Protein AF-A0A8T4HU37-F1 (afdb_monomer_lite)

Secondary structure (DSSP, 8-state):
-------------PPP-----------------------------------------HHHHHHHHHHHHHHHHHHHHSHHHHHHHHHHHHHHT--HHHHHHHHHHHHHHHT--HHHHHHHHHHTTTTSPPPHHHHHHHHHHHHHHHHHHHHTT----

Radius of gyration: 34.89 Å; chains: 1; bounding box: 52×56×117 Å

Sequence (157 aa):
MGARVSSVGAVHTTHSGAGADGRDAAPNSGAQAGSAGHDQGSEDHDQGAGDVDESLPAAEARRLREEVAQLRKAVESRPVIDQARGVLMASWHCGPETAWRILVDTSQHTNTKVREIAALLTRATHDRPLPDWLRRAVSAAYVRVTRAARENGLSAR

pLDDT: mean 73.12, std 23.86, range [33.16, 98.44]

Structure (mmCIF, N/CA/C/O backbone):
data_AF-A0A8T4HU37-F1
#
_entry.id   AF-A0A8T4HU37-F1
#
loop_
_atom_site.group_PDB
_atom_site.id
_atom_site.type_symbol
_atom_site.label_atom_id
_atom_site.label_alt_id
_atom_site.label_comp_id
_atom_site.label_asym_id
_atom_site.label_entity_id
_atom_site.label_seq_id
_atom_site.pdbx_PDB_ins_code
_atom_site.Cartn_x
_atom_site.Cartn_y
_atom_site.Cartn_z
_atom_site.occupancy
_atom_site.B_iso_or_equiv
_atom_site.auth_seq_id
_atom_site.auth_comp_id
_atom_site.auth_asym_id
_atom_site.auth_atom_id
_atom_site.pdbx_PDB_model_num
ATOM 1 N N . MET A 1 1 ? -28.195 -23.903 -43.107 1.00 41.09 1 MET A N 1
ATOM 2 C CA . MET A 1 1 ? -27.875 -25.040 -42.215 1.00 41.09 1 MET A CA 1
ATOM 3 C C . MET A 1 1 ? -27.701 -24.461 -40.812 1.00 41.09 1 MET A C 1
ATOM 5 O O . MET A 1 1 ? -26.770 -23.698 -40.635 1.00 41.09 1 MET A O 1
ATOM 9 N N . GLY A 1 2 ? -28.712 -24.449 -39.933 1.00 39.41 2 GLY A N 1
ATOM 10 C CA . GLY A 1 2 ? -29.090 -25.549 -39.020 1.00 39.41 2 GLY A CA 1
ATOM 11 C C . GLY A 1 2 ? -28.106 -25.607 -37.834 1.00 39.41 2 GLY A C 1
ATOM 12 O O . GLY A 1 2 ? -26.916 -25.601 -38.081 1.00 39.41 2 GLY A O 1
ATOM 13 N N . ALA A 1 3 ? -28.450 -25.668 -36.549 1.00 41.53 3 ALA A N 1
ATOM 14 C CA . ALA A 1 3 ? -29.704 -25.669 -35.813 1.00 41.53 3 ALA A CA 1
ATOM 15 C C . ALA A 1 3 ? -29.360 -25.471 -34.303 1.00 41.53 3 ALA A C 1
ATOM 17 O O . ALA A 1 3 ? -28.336 -25.963 -33.854 1.00 41.53 3 ALA A O 1
ATOM 18 N N . ARG A 1 4 ? -30.254 -24.799 -33.558 1.00 44.25 4 ARG A N 1
ATOM 19 C CA . ARG A 1 4 ? -30.786 -25.138 -32.210 1.00 44.25 4 ARG A CA 1
ATOM 20 C C . ARG A 1 4 ? -29.885 -25.211 -30.945 1.00 44.25 4 ARG A C 1
ATOM 22 O O . ARG A 1 4 ? -29.038 -26.074 -30.789 1.00 44.25 4 ARG A O 1
ATOM 29 N N . VAL A 1 5 ? -30.264 -24.336 -30.000 1.00 47.72 5 VAL A N 1
ATOM 30 C CA . VAL A 1 5 ? -30.487 -24.471 -28.534 1.00 47.72 5 VAL A CA 1
ATOM 31 C C . VAL A 1 5 ? -30.357 -25.850 -27.850 1.00 47.72 5 VAL A C 1
ATOM 33 O O . VAL A 1 5 ? -30.899 -26.830 -28.354 1.00 47.72 5 VAL A O 1
ATOM 36 N N . SER A 1 6 ? -29.793 -25.869 -26.624 1.00 41.31 6 SER A N 1
ATOM 37 C CA . SER A 1 6 ? -30.346 -26.427 -25.346 1.00 41.31 6 SER A CA 1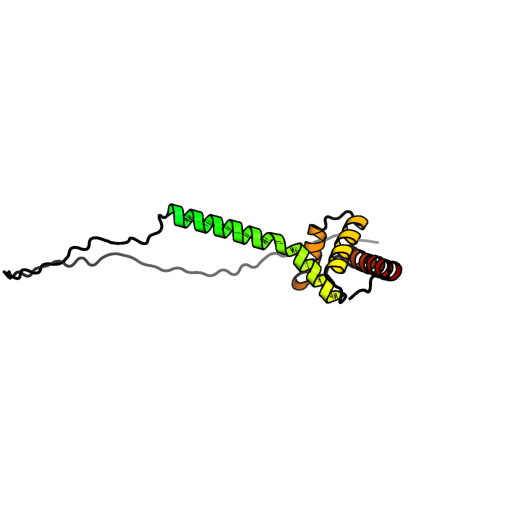
ATOM 38 C C . SER A 1 6 ? -29.213 -26.644 -24.320 1.00 41.31 6 SER A C 1
ATOM 40 O O . SER A 1 6 ? -28.179 -27.190 -24.673 1.00 41.31 6 SER A O 1
ATOM 42 N N . SER A 1 7 ? -29.252 -26.010 -23.137 1.00 41.34 7 SER A N 1
ATOM 43 C CA . SER A 1 7 ? -29.790 -26.522 -21.853 1.00 41.34 7 SER A CA 1
ATOM 44 C C . SER A 1 7 ? -29.099 -27.792 -21.345 1.00 41.34 7 SER A C 1
ATOM 46 O O . SER A 1 7 ? -29.060 -28.766 -22.079 1.00 41.34 7 SER A O 1
ATOM 48 N N . VAL A 1 8 ? -28.613 -27.775 -20.095 1.00 54.44 8 VAL A N 1
ATOM 49 C CA . VAL A 1 8 ? -28.852 -28.787 -19.040 1.00 54.44 8 VAL A CA 1
ATOM 50 C C . VAL A 1 8 ? -28.236 -28.250 -17.736 1.00 54.44 8 VAL A C 1
ATOM 52 O O . VAL A 1 8 ? -27.059 -27.899 -17.685 1.00 54.44 8 VAL A O 1
ATOM 55 N N . GLY A 1 9 ? -29.055 -28.164 -16.686 1.00 41.44 9 GLY A N 1
ATOM 56 C CA . GLY A 1 9 ? -28.608 -27.992 -15.306 1.00 41.44 9 GLY A CA 1
ATOM 57 C C . GLY A 1 9 ? -28.389 -29.338 -14.614 1.00 41.44 9 GLY A C 1
ATOM 58 O O . GLY A 1 9 ? -28.939 -30.350 -15.038 1.00 41.44 9 GLY A O 1
ATOM 59 N N . ALA A 1 10 ? -27.637 -29.336 -13.516 1.00 44.81 10 ALA A N 1
ATOM 60 C CA . ALA A 1 10 ? -27.702 -30.385 -12.504 1.00 44.81 10 ALA A CA 1
ATOM 61 C C . ALA A 1 10 ? -27.317 -29.804 -11.137 1.00 44.81 10 ALA A C 1
ATOM 63 O O . ALA A 1 10 ? -26.211 -29.312 -10.925 1.00 44.81 10 ALA A O 1
ATOM 64 N N . VAL A 1 11 ? -28.299 -29.835 -10.244 1.00 49.88 11 VAL A N 1
ATOM 65 C CA . VAL A 1 11 ? -28.230 -29.631 -8.795 1.00 49.88 11 VAL A CA 1
ATOM 66 C C . VAL A 1 11 ? -28.042 -30.988 -8.091 1.00 49.88 11 VAL A C 1
ATOM 68 O O . VAL A 1 11 ? -28.226 -32.028 -8.719 1.00 49.88 11 VAL A O 1
ATOM 71 N N . HIS A 1 12 ? -27.779 -30.931 -6.774 1.00 40.69 12 HIS A N 1
ATOM 72 C CA . HIS A 1 12 ? -27.692 -32.010 -5.761 1.00 40.69 12 HIS A CA 1
ATOM 73 C C . HIS A 1 12 ? -26.274 -32.596 -5.570 1.00 40.69 12 HIS A C 1
ATOM 75 O O . HIS A 1 12 ? -25.615 -33.007 -6.512 1.00 40.69 12 HIS A O 1
ATOM 81 N N . THR A 1 13 ? -25.715 -32.641 -4.355 1.00 52.03 13 THR A N 1
ATOM 82 C CA . THR A 1 13 ? -26.216 -33.476 -3.250 1.00 52.03 13 THR A CA 1
ATOM 83 C C . THR A 1 13 ? -25.784 -32.949 -1.875 1.00 52.03 13 THR A C 1
ATOM 85 O O . THR A 1 13 ? -24.632 -32.590 -1.652 1.00 52.03 13 THR A O 1
ATOM 88 N N . THR A 1 14 ? -26.740 -32.943 -0.950 1.00 51.16 14 THR A N 1
ATOM 89 C CA . THR A 1 14 ? -26.600 -32.741 0.497 1.00 51.16 14 THR A CA 1
ATOM 90 C C . THR A 1 14 ? -26.142 -34.030 1.184 1.00 51.16 14 THR A C 1
ATOM 92 O O . THR A 1 14 ? -26.734 -35.080 0.937 1.00 51.16 14 THR A O 1
ATOM 95 N N . HIS A 1 15 ? -25.176 -33.959 2.105 1.00 54.12 15 HIS A N 1
ATOM 96 C CA . HIS A 1 15 ? -24.934 -35.042 3.063 1.00 54.12 15 HIS A CA 1
ATOM 97 C C . HIS A 1 15 ? -25.844 -34.856 4.285 1.00 54.12 15 HIS A C 1
ATOM 99 O O . HIS A 1 15 ? -25.788 -33.844 4.978 1.00 54.12 15 HIS A O 1
ATOM 105 N N . SER A 1 16 ? -26.694 -35.862 4.491 1.00 41.91 16 SER A N 1
ATOM 106 C CA . SER A 1 16 ? -27.607 -36.091 5.614 1.00 41.91 16 SER A CA 1
ATOM 107 C C . SER A 1 16 ? -27.049 -37.173 6.554 1.00 41.91 16 SER A C 1
ATOM 109 O O . SER A 1 16 ? -26.383 -38.087 6.068 1.00 41.91 16 SER A O 1
ATOM 111 N N . GLY A 1 17 ? -27.360 -37.091 7.854 1.00 36.84 17 GLY A N 1
ATOM 112 C CA . GLY A 1 17 ? -27.188 -38.148 8.870 1.00 36.84 17 GLY A CA 1
ATOM 113 C C . GLY A 1 17 ? -26.810 -37.557 10.241 1.00 36.84 17 GLY A C 1
ATOM 114 O O . GLY A 1 17 ? -25.684 -37.100 10.382 1.00 36.84 17 GLY A O 1
ATOM 115 N N . ALA A 1 18 ? -27.733 -37.312 11.189 1.00 41.81 18 ALA A N 1
ATOM 116 C CA . ALA A 1 18 ? -28.480 -38.260 12.056 1.00 41.81 18 ALA A CA 1
ATOM 117 C C . ALA A 1 18 ? -27.574 -38.898 13.135 1.00 41.81 18 ALA A C 1
ATOM 119 O O . ALA A 1 18 ? -26.487 -39.339 12.794 1.00 41.81 18 ALA A O 1
ATOM 120 N N . GLY A 1 19 ? -27.895 -39.015 14.430 1.00 33.16 19 GLY A N 1
ATOM 121 C CA . GLY A 1 19 ? -29.036 -38.691 15.308 1.00 33.16 19 GLY A CA 1
ATOM 122 C C . GLY A 1 19 ? -28.477 -38.529 16.749 1.00 33.16 19 GLY A C 1
ATOM 123 O O . GLY A 1 19 ? -27.314 -38.848 16.977 1.00 33.16 19 GLY A O 1
ATOM 124 N N . ALA A 1 20 ? -29.101 -37.788 17.667 1.00 40.16 20 ALA A N 1
ATOM 125 C CA . ALA A 1 20 ? -30.261 -38.136 18.505 1.00 40.16 20 ALA A CA 1
ATOM 126 C C . ALA A 1 20 ? -30.000 -39.237 19.562 1.00 40.16 20 ALA A C 1
ATOM 128 O O . ALA A 1 20 ? -29.386 -40.248 19.248 1.00 40.16 20 ALA A O 1
ATOM 129 N N . ASP A 1 21 ? -30.551 -38.986 20.762 1.00 39.91 21 ASP A N 1
ATOM 130 C CA . ASP A 1 21 ? -30.697 -39.816 21.982 1.00 39.91 21 ASP A CA 1
ATOM 131 C C . ASP A 1 21 ? -29.773 -39.391 23.140 1.00 39.91 21 ASP A C 1
ATOM 133 O O . ASP A 1 21 ? -28.559 -39.399 23.011 1.00 39.91 21 ASP A O 1
ATOM 137 N N . GLY A 1 22 ? -30.231 -39.009 24.335 1.00 35.34 22 GLY A N 1
ATOM 138 C CA . GLY A 1 22 ? -31.559 -38.979 24.945 1.00 35.34 22 GLY A CA 1
ATOM 139 C C . GLY A 1 22 ? -31.420 -39.131 26.475 1.00 35.34 22 GLY A C 1
ATOM 140 O O . GLY A 1 22 ? -30.459 -39.747 26.929 1.00 35.34 22 GLY A O 1
ATOM 141 N N . ARG A 1 23 ? -32.448 -38.668 27.211 1.00 42.25 23 ARG A N 1
ATOM 142 C CA . ARG A 1 23 ? -32.847 -39.028 28.600 1.00 42.25 23 ARG A CA 1
ATOM 143 C C . ARG A 1 23 ? -32.216 -38.201 29.740 1.00 42.25 23 ARG A C 1
ATOM 145 O O . ARG A 1 23 ? -31.001 -38.101 29.841 1.00 42.25 23 ARG A O 1
ATOM 152 N N . ASP A 1 24 ? -33.010 -37.381 30.444 1.00 36.38 24 ASP A N 1
ATOM 153 C CA . ASP A 1 24 ? -33.851 -37.687 31.638 1.00 36.38 24 ASP A CA 1
ATOM 154 C C . ASP A 1 24 ? -33.001 -37.978 32.892 1.00 36.38 24 ASP A C 1
ATOM 156 O O . ASP A 1 24 ? -31.990 -38.653 32.797 1.00 36.38 24 ASP A O 1
ATOM 160 N N . ALA A 1 25 ? -33.335 -37.652 34.138 1.00 37.22 25 ALA A N 1
ATOM 161 C CA . ALA A 1 25 ? -34.217 -36.706 34.806 1.00 37.22 25 ALA A CA 1
ATOM 162 C C . ALA A 1 25 ? -33.923 -36.905 36.313 1.00 37.22 25 ALA A C 1
ATOM 164 O O . ALA A 1 25 ? -34.046 -38.021 36.805 1.00 37.22 25 ALA A O 1
ATOM 165 N N . ALA A 1 26 ? -33.590 -35.820 37.019 1.00 43.53 26 ALA A N 1
ATOM 166 C CA . ALA A 1 26 ? -33.846 -35.573 38.450 1.00 43.53 26 ALA A CA 1
ATOM 167 C C . ALA A 1 26 ? -33.334 -36.613 39.507 1.00 43.53 26 ALA A C 1
ATOM 169 O O . ALA A 1 26 ? -32.464 -37.423 39.209 1.00 43.53 26 ALA A O 1
ATOM 170 N N . PRO A 1 27 ? -33.671 -36.469 40.808 1.00 52.66 27 PRO A N 1
ATOM 171 C CA . PRO A 1 27 ? -32.794 -35.835 41.798 1.00 52.66 27 PRO A CA 1
ATOM 172 C C . PRO A 1 27 ? -32.453 -36.771 42.976 1.00 52.66 27 PRO A C 1
ATOM 174 O O . PRO A 1 27 ? -33.187 -37.713 43.259 1.00 52.66 27 PRO A O 1
ATOM 177 N N . ASN A 1 28 ? -31.391 -36.484 43.737 1.00 48.09 28 ASN A N 1
ATOM 178 C CA . ASN A 1 28 ? -31.182 -37.152 45.026 1.00 48.09 28 ASN A CA 1
ATOM 179 C C . ASN A 1 28 ? -31.416 -36.181 46.190 1.00 48.09 28 ASN A C 1
ATOM 181 O O . ASN A 1 28 ? -30.583 -35.327 46.487 1.00 48.09 28 ASN A O 1
ATOM 185 N N . SER A 1 29 ? -32.574 -36.343 46.828 1.00 46.09 29 SER A N 1
ATOM 186 C CA . SER A 1 29 ? -32.877 -35.883 48.178 1.00 46.09 29 SER A CA 1
ATOM 187 C C . SER A 1 29 ? -32.818 -37.107 49.090 1.00 46.09 29 SER A C 1
ATOM 189 O O . SER A 1 29 ? -33.630 -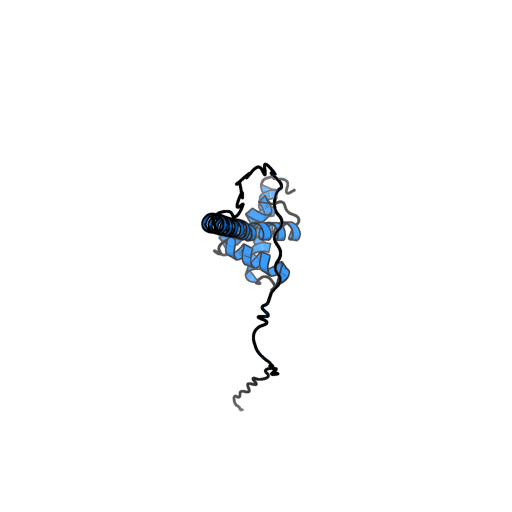38.020 48.961 1.00 46.09 29 SER A O 1
ATOM 191 N N . GLY A 1 30 ? -31.852 -37.112 50.005 1.00 38.91 30 GLY A N 1
ATOM 192 C CA . GLY A 1 30 ? -31.734 -38.088 51.080 1.00 38.91 30 GLY A CA 1
ATOM 193 C C . GLY A 1 30 ? -31.531 -37.351 52.394 1.00 38.91 30 GLY A C 1
ATOM 194 O O . GLY A 1 30 ? -30.437 -36.884 52.693 1.00 38.91 30 GLY A O 1
ATOM 195 N N . ALA A 1 31 ? -32.612 -37.216 53.154 1.00 37.09 31 ALA A N 1
ATOM 196 C CA . ALA A 1 31 ? -32.595 -36.801 54.547 1.00 37.09 31 ALA A CA 1
ATOM 197 C C . ALA A 1 31 ? -32.245 -38.001 55.447 1.00 37.09 31 ALA A C 1
ATOM 199 O O . ALA A 1 31 ? -32.767 -39.085 55.208 1.00 37.09 31 ALA A O 1
ATOM 200 N N . GLN A 1 32 ? -31.454 -37.799 56.511 1.00 41.47 32 GLN A N 1
ATOM 201 C CA . GLN A 1 32 ? -31.910 -37.893 57.915 1.00 41.47 32 GLN A CA 1
ATOM 202 C C . GLN A 1 32 ? -30.772 -38.066 58.944 1.00 41.47 32 GLN A C 1
ATOM 204 O O . GLN A 1 32 ? -29.905 -38.918 58.802 1.00 41.47 32 GLN A O 1
ATOM 209 N N . ALA A 1 33 ? -30.950 -37.307 60.035 1.00 34.94 33 ALA A N 1
ATOM 210 C CA . ALA A 1 33 ? -30.775 -37.648 61.454 1.00 34.94 33 ALA A CA 1
ATOM 211 C C . ALA A 1 33 ? -29.372 -37.855 62.063 1.00 34.94 33 ALA A C 1
ATOM 213 O O . ALA A 1 33 ? -28.606 -38.722 61.665 1.00 34.94 33 ALA A O 1
ATOM 214 N N . GLY A 1 34 ? -29.130 -37.142 63.173 1.00 36.25 34 GLY A N 1
ATOM 215 C CA . GLY A 1 34 ? -28.099 -37.490 64.154 1.00 36.25 34 GLY A CA 1
ATOM 216 C C . GLY A 1 34 ? -27.740 -36.355 65.116 1.00 36.25 34 GLY A C 1
ATOM 217 O O . GLY A 1 34 ? -26.988 -35.460 64.767 1.00 36.25 34 GLY A O 1
ATOM 218 N N . SER A 1 35 ? -28.290 -36.411 66.325 1.00 44.06 35 SER A N 1
ATOM 219 C CA . SER A 1 35 ? -28.061 -35.552 67.498 1.00 44.06 35 SER A CA 1
ATOM 220 C C . SER A 1 35 ? -26.630 -35.568 68.058 1.00 44.06 35 SER A C 1
ATOM 222 O O . SER A 1 35 ? -26.040 -36.643 68.103 1.00 44.06 35 SER A O 1
ATOM 224 N N . ALA A 1 36 ? -26.174 -34.460 68.657 1.00 42.09 36 ALA A N 1
ATOM 225 C CA . ALA A 1 36 ? -25.620 -34.389 70.027 1.00 42.09 36 ALA A CA 1
ATOM 226 C C . ALA A 1 36 ? -25.017 -32.997 70.290 1.00 42.09 36 ALA A C 1
ATOM 228 O O . ALA A 1 36 ? -24.326 -32.443 69.441 1.00 42.09 36 ALA A O 1
ATOM 229 N N . GLY A 1 37 ? -25.297 -32.433 71.466 1.00 43.12 37 GLY A N 1
ATOM 230 C CA . GLY A 1 37 ? -24.757 -31.144 71.889 1.00 43.12 37 GLY A CA 1
ATOM 231 C C . GLY A 1 37 ? -23.250 -31.175 72.143 1.00 43.12 37 GLY A C 1
ATOM 232 O O . GLY A 1 37 ? -22.699 -32.180 72.599 1.00 43.12 37 GLY A O 1
ATOM 233 N N . HIS A 1 38 ? -22.609 -30.034 71.907 1.00 45.88 38 HIS A N 1
ATOM 234 C CA . HIS A 1 38 ? -21.354 -29.685 72.552 1.00 45.88 38 HIS A CA 1
ATOM 235 C C . HIS A 1 38 ? -21.394 -28.210 72.944 1.00 45.88 38 HIS A C 1
ATOM 237 O O . HIS A 1 38 ? -21.716 -27.342 72.134 1.00 45.88 38 HIS A O 1
ATOM 243 N N . ASP A 1 39 ? -21.147 -27.989 74.225 1.00 42.31 39 ASP A N 1
ATOM 244 C CA . ASP A 1 39 ? -21.136 -26.722 74.930 1.00 42.31 39 ASP A CA 1
ATOM 245 C C . ASP A 1 39 ? -19.685 -26.223 75.038 1.00 42.31 39 ASP A C 1
ATOM 247 O O . ASP A 1 39 ? -18.783 -27.016 75.300 1.00 42.31 39 ASP A O 1
ATOM 251 N N . GLN A 1 40 ? -19.528 -24.906 74.883 1.00 44.66 40 GLN A N 1
ATOM 252 C CA . GLN A 1 40 ? -18.384 -24.044 75.222 1.00 44.66 40 GLN A CA 1
ATOM 253 C C . GLN A 1 40 ? -17.102 -24.052 74.369 1.00 44.66 40 GLN A C 1
ATOM 255 O O . GLN A 1 40 ? -16.350 -25.017 74.281 1.00 44.66 40 GLN A O 1
ATOM 260 N N . GLY A 1 41 ? -16.797 -22.850 73.870 1.00 35.25 41 GLY A N 1
ATOM 261 C CA . GLY A 1 41 ? -15.505 -22.440 73.330 1.00 35.25 41 GLY A CA 1
ATOM 262 C C . GLY A 1 41 ? -15.610 -21.038 72.739 1.00 35.25 41 GLY A C 1
ATOM 263 O O . GLY A 1 41 ? -15.964 -20.874 71.581 1.00 35.25 41 GLY A O 1
ATOM 264 N N . SER A 1 42 ? -15.377 -20.022 73.564 1.00 56.44 42 SER A N 1
ATOM 265 C CA . SER A 1 42 ? -15.215 -18.626 73.158 1.00 56.44 42 SER A CA 1
ATOM 266 C C . SER A 1 42 ? -14.058 -18.487 72.166 1.00 56.44 42 SER A C 1
ATOM 268 O O . SER A 1 42 ? -12.899 -18.624 72.559 1.00 56.44 42 SER A O 1
ATOM 270 N N . GLU A 1 43 ? -14.375 -18.183 70.912 1.00 49.34 43 GLU A N 1
ATOM 271 C CA . GLU A 1 43 ? -13.415 -17.717 69.917 1.00 49.34 43 GLU A CA 1
ATOM 272 C C . GLU A 1 43 ? -13.895 -16.364 69.395 1.00 49.34 43 GLU A C 1
ATOM 274 O O . GLU A 1 43 ? -14.899 -16.269 68.686 1.00 49.34 43 GLU A O 1
ATOM 279 N N . ASP A 1 44 ? -13.164 -15.319 69.778 1.00 48.41 44 ASP A N 1
ATOM 280 C CA . ASP A 1 44 ? -13.167 -14.012 69.135 1.00 48.41 44 ASP A CA 1
ATOM 281 C C . ASP A 1 44 ? -12.758 -14.190 67.664 1.00 48.41 44 ASP A C 1
ATOM 283 O O . ASP A 1 44 ? -11.591 -14.062 67.294 1.00 48.41 44 ASP A O 1
ATOM 287 N N . HIS A 1 45 ? -13.720 -14.543 66.816 1.00 45.62 45 HIS A N 1
ATOM 288 C CA . HIS A 1 45 ? -13.559 -14.484 65.373 1.00 45.62 45 HIS A CA 1
ATOM 289 C C . HIS A 1 45 ? -13.956 -13.088 64.912 1.00 45.62 45 HIS A C 1
ATOM 291 O O . HIS A 1 45 ? -15.134 -12.749 64.795 1.00 45.62 45 HIS A O 1
ATOM 297 N N . ASP A 1 46 ? -12.914 -12.295 64.682 1.00 47.44 46 ASP A N 1
ATOM 298 C CA . ASP A 1 46 ? -12.873 -11.116 63.831 1.00 47.44 46 ASP A CA 1
ATOM 299 C C . ASP A 1 46 ? -13.761 -11.320 62.592 1.00 47.44 46 ASP A C 1
ATOM 301 O O . ASP A 1 46 ? -13.377 -11.950 61.604 1.00 47.44 46 ASP A O 1
ATOM 305 N N . GLN A 1 47 ? -14.998 -10.825 62.663 1.00 46.69 47 GLN A N 1
ATOM 306 C CA . GLN A 1 47 ? -15.874 -10.692 61.508 1.00 46.69 47 GLN A CA 1
ATOM 307 C C . GLN A 1 47 ? -15.369 -9.512 60.680 1.00 46.69 47 GLN A C 1
ATOM 309 O O . GLN A 1 47 ? -15.974 -8.441 60.639 1.00 46.69 47 GLN A O 1
ATOM 314 N N . GLY A 1 48 ? -14.253 -9.741 59.988 1.00 37.91 48 GLY A N 1
ATOM 315 C CA . GLY A 1 48 ? -13.842 -8.987 58.816 1.00 37.91 48 GLY A CA 1
ATOM 316 C C . GLY A 1 48 ? -14.830 -9.240 57.681 1.00 37.91 48 GLY A C 1
ATOM 317 O O . GLY A 1 48 ? -14.522 -9.923 56.709 1.00 37.91 48 GLY A O 1
ATOM 318 N N . ALA A 1 49 ? -16.045 -8.710 57.829 1.00 48.84 49 ALA A N 1
ATOM 319 C CA . ALA A 1 49 ? -16.990 -8.539 56.745 1.00 48.84 49 ALA A CA 1
ATOM 320 C C . ALA A 1 49 ? -16.378 -7.547 55.755 1.00 48.84 49 ALA A C 1
ATOM 322 O O . ALA A 1 49 ? -16.352 -6.335 55.966 1.00 48.84 49 ALA A O 1
ATOM 323 N N . GLY A 1 50 ? -15.844 -8.103 54.683 1.00 42.12 50 GLY A N 1
ATOM 324 C CA . GLY A 1 50 ? -15.251 -7.367 53.591 1.00 42.12 50 GLY A CA 1
ATOM 325 C C . GLY A 1 50 ? -15.037 -8.312 52.433 1.00 42.12 50 GLY A C 1
ATOM 326 O O . GLY A 1 50 ? -13.922 -8.417 51.933 1.00 42.12 50 GLY A O 1
ATOM 327 N N . ASP A 1 51 ? -16.102 -9.009 52.030 1.00 48.03 51 ASP A N 1
ATOM 328 C CA . ASP A 1 51 ? -16.237 -9.472 50.658 1.00 48.03 51 ASP A CA 1
ATOM 329 C C . ASP A 1 51 ? -16.029 -8.241 49.771 1.00 48.03 51 ASP A C 1
ATOM 331 O O . ASP A 1 51 ? -16.948 -7.467 49.495 1.00 48.03 51 ASP A O 1
ATOM 335 N N . VAL A 1 52 ? -14.788 -8.012 49.351 1.00 50.16 52 VAL A N 1
ATOM 336 C CA . VAL A 1 52 ? -14.540 -7.305 48.108 1.00 50.16 52 VAL A CA 1
ATOM 337 C C . VAL A 1 52 ? -15.076 -8.238 47.039 1.00 50.16 52 VAL A C 1
ATOM 339 O O . VAL A 1 52 ? -14.371 -9.077 46.487 1.00 50.16 52 VAL A O 1
ATOM 342 N N . ASP A 1 53 ? -16.383 -8.136 46.814 1.00 47.91 53 ASP A N 1
ATOM 343 C CA . ASP A 1 53 ? -17.009 -8.555 45.581 1.00 47.91 53 ASP A CA 1
ATOM 344 C C . ASP A 1 53 ? -16.320 -7.759 44.471 1.00 47.91 53 ASP A C 1
ATOM 346 O O . ASP A 1 53 ? -16.744 -6.680 44.063 1.00 47.91 53 ASP A O 1
ATOM 350 N N . GLU A 1 54 ? -15.191 -8.286 44.003 1.00 51.16 54 GLU A N 1
ATOM 351 C CA . GLU A 1 54 ? -14.457 -7.811 42.837 1.00 51.16 54 GLU A CA 1
ATOM 352 C C . GLU A 1 54 ? -15.211 -8.202 41.549 1.00 51.16 54 GLU A C 1
ATOM 354 O O . GLU A 1 54 ? -14.645 -8.347 40.466 1.00 51.16 54 GLU A O 1
ATOM 359 N N . SER A 1 55 ? -16.533 -8.358 41.636 1.00 59.50 55 SER A N 1
ATOM 360 C CA . SER A 1 55 ? -17.422 -8.264 40.498 1.00 59.50 55 SER A CA 1
ATOM 361 C C . SER A 1 55 ? -17.522 -6.794 40.123 1.00 59.50 55 SER A C 1
ATOM 363 O O . SER A 1 55 ? -18.338 -6.041 40.656 1.00 59.50 55 SER A O 1
ATOM 365 N N . LEU A 1 56 ? -16.711 -6.365 39.152 1.00 60.19 56 LEU A N 1
ATOM 366 C CA . LEU A 1 56 ? -17.012 -5.149 38.395 1.00 60.19 56 LEU A CA 1
ATOM 367 C C . LEU A 1 56 ? -18.516 -5.163 38.080 1.00 60.19 56 LEU A C 1
ATOM 369 O O . LEU A 1 56 ? -18.971 -6.147 37.478 1.00 60.19 56 LEU A O 1
ATOM 373 N N . PRO A 1 57 ? -19.292 -4.129 38.471 1.00 76.88 57 PRO A N 1
ATOM 374 C CA . PRO A 1 57 ? -20.732 -4.118 38.264 1.00 76.88 57 PRO A CA 1
ATOM 375 C C . PRO A 1 57 ? -21.003 -4.520 36.820 1.00 76.88 57 PRO A C 1
ATOM 377 O O . PRO A 1 57 ? -20.356 -3.992 35.916 1.00 76.88 57 PRO A O 1
ATOM 380 N N . ALA A 1 58 ? -21.906 -5.471 36.570 1.00 76.38 58 ALA A N 1
ATOM 381 C CA . ALA A 1 58 ? -22.082 -6.052 35.232 1.00 76.38 58 ALA A CA 1
ATOM 382 C C . ALA A 1 58 ? -22.268 -4.987 34.123 1.00 76.38 58 ALA A C 1
ATOM 384 O O . ALA A 1 58 ? -21.926 -5.217 32.962 1.00 76.38 58 ALA A O 1
ATOM 385 N N . ALA A 1 59 ? -22.763 -3.801 34.494 1.00 75.62 59 ALA A N 1
ATOM 386 C CA . ALA A 1 59 ? -22.825 -2.607 33.658 1.00 75.62 59 ALA A CA 1
ATOM 387 C C . ALA A 1 59 ? -21.446 -2.034 33.267 1.00 75.62 59 ALA A C 1
ATOM 389 O O . ALA A 1 59 ? -21.232 -1.757 32.088 1.00 75.62 59 ALA A O 1
ATOM 390 N N . GLU A 1 60 ? -20.508 -1.901 34.205 1.00 82.19 60 GLU A N 1
ATOM 391 C CA . GLU A 1 60 ? -19.140 -1.438 33.942 1.00 82.19 60 GLU A CA 1
ATOM 392 C C . GLU A 1 60 ? -18.366 -2.474 33.120 1.00 82.19 60 GLU A C 1
ATOM 394 O O . GLU A 1 60 ? -17.741 -2.143 32.114 1.00 82.19 60 GLU A O 1
ATOM 399 N N . ALA A 1 61 ? -18.519 -3.761 33.440 1.00 85.56 61 ALA A N 1
ATOM 400 C CA . ALA A 1 61 ? -17.929 -4.833 32.644 1.00 85.56 61 ALA A CA 1
ATOM 401 C C . ALA A 1 61 ? -18.508 -4.897 31.212 1.00 85.56 61 ALA A C 1
ATOM 403 O O . ALA A 1 61 ? -17.827 -5.331 30.282 1.00 85.56 61 ALA A O 1
ATOM 404 N N . ARG A 1 62 ? -19.769 -4.495 31.000 1.00 85.06 62 ARG A N 1
ATOM 405 C CA . ARG A 1 62 ? -20.370 -4.371 29.661 1.00 85.06 62 ARG A CA 1
ATOM 406 C C . ARG A 1 62 ? -19.830 -3.149 28.919 1.00 85.06 62 ARG A C 1
ATOM 408 O O . ARG A 1 62 ? -19.397 -3.297 27.780 1.00 85.06 62 ARG A O 1
ATOM 415 N N . ARG A 1 63 ? -19.778 -1.989 29.576 1.00 90.50 63 ARG A N 1
ATOM 416 C CA . ARG A 1 63 ? -19.230 -0.742 29.024 1.00 90.50 63 ARG A CA 1
ATOM 417 C C . ARG A 1 63 ? -17.784 -0.916 28.559 1.00 90.50 63 ARG A C 1
ATOM 419 O O . ARG A 1 63 ? -17.465 -0.570 27.427 1.00 90.50 63 ARG A O 1
ATOM 426 N N . LEU A 1 64 ? -16.936 -1.531 29.384 1.00 90.12 64 LEU A N 1
ATOM 427 C CA . LEU A 1 64 ? -15.540 -1.807 29.036 1.00 90.12 64 LEU A CA 1
ATOM 428 C C . LEU A 1 64 ? -15.419 -2.767 27.843 1.00 90.12 64 LEU A C 1
ATOM 430 O O . LEU A 1 64 ? -14.568 -2.574 26.978 1.00 90.12 64 LEU A O 1
ATOM 434 N N . ARG A 1 65 ? -16.286 -3.785 27.739 1.00 87.94 65 ARG A N 1
ATOM 435 C CA . ARG A 1 65 ? -16.307 -4.692 26.575 1.00 87.94 65 ARG A CA 1
ATOM 436 C C . ARG A 1 65 ? -16.761 -3.987 25.297 1.00 87.94 65 ARG A C 1
ATOM 438 O O . ARG A 1 65 ? -16.197 -4.252 24.238 1.00 87.94 65 ARG A O 1
ATOM 445 N N . GLU A 1 66 ? -17.746 -3.099 25.387 1.00 91.31 66 GLU A N 1
ATOM 446 C CA . GLU A 1 66 ? -18.197 -2.269 24.266 1.00 91.31 66 GLU A CA 1
ATOM 447 C C . GLU A 1 66 ? -17.098 -1.305 23.815 1.00 91.31 66 GLU A C 1
ATOM 449 O O . GLU A 1 66 ? -16.813 -1.223 22.622 1.00 91.31 66 GLU A O 1
ATOM 454 N N . GLU A 1 67 ? -16.418 -0.644 24.750 1.00 89.50 67 GLU A N 1
ATOM 455 C CA . GLU A 1 67 ? -15.288 0.240 24.463 1.00 89.50 67 GLU A CA 1
ATOM 456 C C . GLU A 1 67 ? -14.133 -0.524 23.803 1.00 89.50 67 GLU A C 1
ATOM 458 O O . GLU A 1 67 ? -13.652 -0.123 22.744 1.00 89.50 67 GLU A O 1
ATOM 463 N N . VAL A 1 68 ? -13.764 -1.695 24.333 1.00 90.62 68 VAL A N 1
ATOM 464 C CA . VAL A 1 68 ? -12.775 -2.587 23.707 1.00 90.62 68 VAL A CA 1
ATOM 465 C C . VAL A 1 68 ? -13.212 -3.012 22.304 1.00 90.62 68 VAL A C 1
ATOM 467 O O . VAL A 1 68 ? -12.378 -3.056 21.401 1.00 90.62 68 VAL A O 1
ATOM 470 N N . ALA A 1 69 ? -14.494 -3.305 22.075 1.00 85.25 69 ALA A N 1
ATOM 471 C CA . ALA A 1 69 ? -14.997 -3.661 20.749 1.00 85.25 69 ALA A CA 1
ATOM 472 C C . ALA A 1 69 ? -14.926 -2.480 19.765 1.00 85.25 69 ALA A C 1
ATOM 474 O O . ALA A 1 69 ? -14.500 -2.664 18.624 1.00 85.25 69 ALA A O 1
ATOM 475 N N . GLN A 1 70 ? -15.279 -1.266 20.197 1.00 79.69 70 GLN A N 1
ATOM 476 C CA . GLN A 1 70 ? -15.159 -0.057 19.376 1.00 79.69 70 GLN A CA 1
ATOM 477 C C . GLN A 1 70 ? -13.694 0.278 19.072 1.00 79.69 70 GLN A C 1
ATOM 479 O O . GLN A 1 70 ? -13.367 0.604 17.932 1.00 79.69 70 GLN A O 1
ATOM 484 N N . LEU A 1 71 ? -12.795 0.131 20.049 1.00 79.25 71 LEU A N 1
ATOM 485 C CA . LEU A 1 71 ? -11.357 0.330 19.868 1.00 79.25 71 LEU A CA 1
ATOM 486 C C . LEU A 1 71 ? -10.750 -0.723 18.934 1.00 79.25 71 LEU A C 1
ATOM 488 O O . LEU A 1 71 ? -10.017 -0.364 18.016 1.00 79.25 71 LEU A O 1
ATOM 492 N N . ARG A 1 72 ? -11.097 -2.008 19.094 1.00 76.50 72 ARG A N 1
ATOM 493 C CA . ARG A 1 72 ? -10.680 -3.084 18.174 1.00 76.50 72 ARG A CA 1
ATOM 494 C C . ARG A 1 72 ? -11.141 -2.800 16.749 1.00 76.50 72 ARG A C 1
ATOM 496 O O . ARG A 1 72 ? -10.331 -2.841 15.831 1.00 76.50 72 ARG A O 1
ATOM 503 N N . LYS A 1 73 ? -12.396 -2.383 16.580 1.00 68.31 73 LYS A N 1
ATOM 504 C CA . LYS A 1 73 ? -12.958 -1.985 15.283 1.00 68.31 73 LYS A CA 1
ATOM 505 C C . LYS A 1 73 ? -12.273 -0.741 14.690 1.00 68.31 73 LYS A C 1
ATOM 507 O O . LYS A 1 73 ? -12.093 -0.636 13.475 1.00 68.31 73 LYS A O 1
ATOM 512 N N . ALA A 1 74 ? -11.863 0.210 15.528 1.00 62.25 74 ALA A N 1
ATOM 513 C CA . ALA A 1 74 ? -11.099 1.387 15.108 1.00 62.25 74 ALA A CA 1
ATOM 514 C C . ALA A 1 74 ? -9.661 1.027 14.682 1.00 62.25 74 ALA A C 1
ATOM 516 O O . ALA A 1 74 ? -9.153 1.573 13.700 1.00 62.25 74 ALA A O 1
ATOM 517 N N . VAL A 1 75 ? -9.024 0.069 15.362 1.00 64.25 75 VAL A N 1
ATOM 518 C CA . VAL A 1 75 ? -7.714 -0.489 14.982 1.00 64.25 75 VAL A CA 1
ATOM 519 C C . VAL A 1 75 ? -7.816 -1.311 13.690 1.00 64.25 75 VAL A C 1
ATOM 521 O O . VAL A 1 75 ? -6.948 -1.201 12.830 1.00 64.25 75 VAL A O 1
ATOM 524 N N . GLU A 1 76 ? -8.907 -2.050 13.491 1.00 63.16 76 GLU A N 1
ATOM 525 C CA . GLU A 1 76 ? -9.172 -2.855 12.288 1.00 63.16 76 GLU A CA 1
ATOM 526 C C . GLU A 1 76 ? -9.532 -2.043 11.033 1.00 63.16 76 GLU A C 1
ATOM 528 O O . GLU A 1 76 ? -9.493 -2.593 9.935 1.00 63.16 76 GLU A O 1
ATOM 533 N N . SER A 1 77 ? -9.859 -0.746 11.143 1.00 53.38 77 SER A N 1
ATOM 534 C CA . SER A 1 77 ? -10.3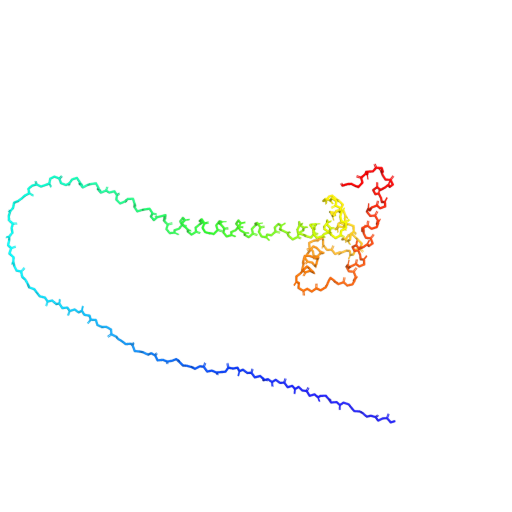00 0.090 10.002 1.00 53.38 77 SER A CA 1
ATOM 535 C C . SER A 1 77 ? -9.253 1.073 9.448 1.00 53.38 77 SER A C 1
ATOM 537 O O . SER A 1 77 ? -9.366 1.507 8.300 1.00 53.38 77 SER A O 1
ATOM 539 N N . ARG A 1 78 ? -8.180 1.354 10.197 1.00 57.62 78 ARG A N 1
ATOM 540 C CA . ARG A 1 78 ? -6.924 1.964 9.704 1.00 57.62 78 ARG A CA 1
ATOM 541 C C . ARG A 1 78 ? -5.960 1.079 8.850 1.00 57.62 78 ARG A C 1
ATOM 543 O O . ARG A 1 78 ? -5.097 1.677 8.214 1.00 57.62 78 ARG A O 1
ATOM 550 N N . PRO A 1 79 ? -6.070 -0.266 8.717 1.00 72.75 79 PRO A N 1
ATOM 551 C CA . PRO A 1 79 ? -5.043 -1.099 8.077 1.00 72.75 79 PRO A CA 1
ATOM 552 C C . PRO A 1 79 ? -5.001 -1.087 6.551 1.00 72.75 79 PRO A C 1
ATOM 554 O O . PRO A 1 79 ? -3.941 -1.330 5.992 1.00 72.75 79 PRO A O 1
ATOM 557 N N . VAL A 1 80 ? -6.114 -0.878 5.838 1.00 88.56 80 VAL A N 1
ATOM 558 C CA . VAL A 1 80 ? -6.151 -1.311 4.424 1.00 88.56 80 VAL A CA 1
ATOM 559 C C . VAL A 1 80 ? -5.254 -0.473 3.508 1.00 88.56 80 VAL A C 1
ATOM 561 O O . VAL A 1 80 ? -4.596 -1.019 2.626 1.00 88.56 80 VAL A O 1
ATOM 564 N N . ILE A 1 81 ? -5.183 0.844 3.732 1.00 93.12 81 ILE A N 1
ATOM 565 C CA . ILE A 1 81 ? -4.303 1.737 2.962 1.00 93.12 81 ILE A CA 1
ATOM 566 C C . ILE A 1 81 ? -2.841 1.462 3.318 1.00 93.12 81 ILE A C 1
ATOM 568 O O . ILE A 1 81 ? -1.998 1.414 2.428 1.00 93.12 81 ILE A O 1
ATOM 572 N N . ASP A 1 82 ? -2.544 1.226 4.592 1.00 94.19 82 ASP A N 1
ATOM 573 C CA . ASP A 1 82 ? -1.183 0.978 5.070 1.00 94.19 82 ASP A CA 1
ATOM 574 C C . ASP A 1 82 ? -0.655 -0.385 4.621 1.00 94.19 82 ASP A C 1
ATOM 576 O O . ASP A 1 82 ? 0.480 -0.486 4.160 1.00 94.19 82 ASP A O 1
ATOM 580 N N . GLN A 1 83 ? -1.506 -1.408 4.638 1.00 94.06 83 GLN A N 1
ATOM 581 C CA . GLN A 1 83 ? -1.229 -2.716 4.049 1.00 94.06 83 GLN A CA 1
ATOM 582 C C . GLN A 1 83 ? -0.969 -2.589 2.551 1.00 94.06 83 GLN A C 1
ATOM 584 O O . GLN A 1 83 ? 0.041 -3.090 2.066 1.00 94.06 83 GLN A O 1
ATOM 589 N N . ALA A 1 84 ? -1.821 -1.865 1.818 1.00 96.19 84 ALA A N 1
ATOM 590 C CA . ALA A 1 84 ? -1.607 -1.640 0.395 1.00 96.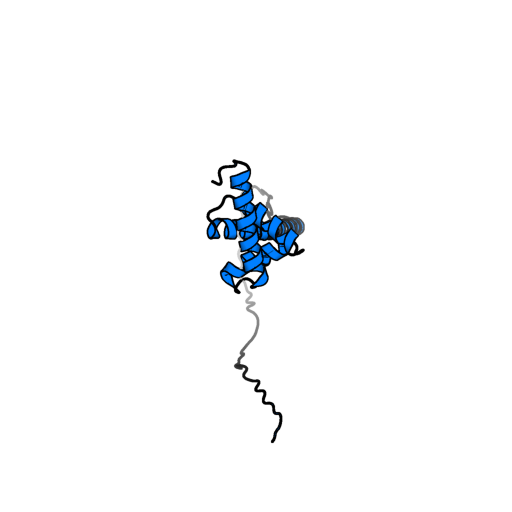19 84 ALA A CA 1
ATOM 591 C C . ALA A 1 84 ? -0.286 -0.905 0.129 1.00 96.19 84 ALA A C 1
ATOM 593 O O . ALA A 1 84 ? 0.448 -1.297 -0.776 1.00 96.19 84 ALA A O 1
ATOM 594 N N . ARG A 1 85 ? 0.069 0.107 0.937 1.00 96.94 85 ARG A N 1
ATOM 595 C CA . ARG A 1 85 ? 1.391 0.750 0.864 1.00 96.94 85 ARG A CA 1
ATOM 596 C C . ARG A 1 85 ? 2.508 -0.275 1.059 1.00 96.94 85 ARG A C 1
ATOM 598 O O . ARG A 1 85 ? 3.395 -0.332 0.215 1.00 96.94 85 ARG A O 1
ATOM 605 N N . GLY A 1 86 ? 2.423 -1.129 2.079 1.00 96.88 86 GLY A N 1
ATOM 606 C CA . GLY A 1 86 ? 3.381 -2.215 2.311 1.00 96.88 86 GLY A CA 1
ATOM 607 C C . GLY A 1 86 ? 3.520 -3.174 1.120 1.00 96.88 86 GLY A C 1
ATOM 608 O O . GLY A 1 86 ? 4.636 -3.515 0.733 1.00 96.88 86 GLY A O 1
ATOM 609 N N . VAL A 1 87 ? 2.410 -3.536 0.468 1.00 96.38 87 VAL A N 1
ATOM 610 C CA . VAL A 1 87 ? 2.417 -4.358 -0.757 1.00 96.38 87 VAL A CA 1
ATOM 611 C C . VAL A 1 87 ? 3.170 -3.663 -1.894 1.00 96.38 87 VAL A C 1
ATOM 613 O O . VAL A 1 87 ? 3.990 -4.294 -2.563 1.00 96.38 87 VAL A O 1
ATOM 616 N N . LEU A 1 88 ? 2.935 -2.364 -2.113 1.00 97.69 88 LEU A N 1
ATOM 617 C CA . LEU A 1 88 ? 3.648 -1.595 -3.141 1.00 97.69 88 LEU A CA 1
ATOM 618 C C . LEU A 1 88 ? 5.147 -1.475 -2.818 1.00 97.69 88 LEU A C 1
ATOM 620 O O . LEU A 1 88 ? 5.982 -1.632 -3.709 1.00 97.69 88 LEU A O 1
ATOM 624 N N . MET A 1 89 ? 5.488 -1.232 -1.549 1.00 97.62 89 MET A N 1
ATOM 625 C CA . MET A 1 89 ? 6.875 -1.158 -1.081 1.00 97.62 89 MET A CA 1
ATOM 626 C C . MET A 1 89 ? 7.613 -2.471 -1.356 1.00 97.62 89 MET A C 1
ATOM 628 O O . MET A 1 89 ? 8.694 -2.442 -1.933 1.00 97.62 89 MET A O 1
ATOM 632 N N . ALA A 1 90 ? 7.004 -3.614 -1.029 1.00 96.62 90 ALA A N 1
ATOM 633 C CA . ALA A 1 90 ? 7.582 -4.931 -1.292 1.00 96.62 90 ALA A CA 1
ATOM 634 C C . ALA A 1 90 ? 7.688 -5.247 -2.796 1.00 96.62 90 ALA A C 1
ATOM 636 O O . ALA A 1 90 ? 8.670 -5.833 -3.240 1.00 96.62 90 ALA A O 1
ATOM 637 N N . SER A 1 91 ? 6.701 -4.832 -3.596 1.00 95.56 91 SER A N 1
ATOM 638 C CA . SER A 1 91 ? 6.660 -5.136 -5.035 1.00 95.56 91 SER A CA 1
ATOM 639 C C . SER A 1 91 ? 7.697 -4.350 -5.845 1.00 95.56 91 SER A C 1
ATOM 641 O O . SER A 1 91 ? 8.272 -4.878 -6.794 1.00 95.56 91 SER A O 1
ATOM 643 N N . TRP A 1 92 ? 7.940 -3.085 -5.485 1.00 95.94 92 TRP A N 1
ATOM 644 C CA . TRP A 1 92 ? 8.812 -2.173 -6.240 1.00 95.94 92 TRP A CA 1
ATOM 645 C C . TRP A 1 92 ? 10.050 -1.697 -5.474 1.00 95.94 92 TRP A C 1
ATOM 647 O O . TRP A 1 92 ? 10.783 -0.862 -5.997 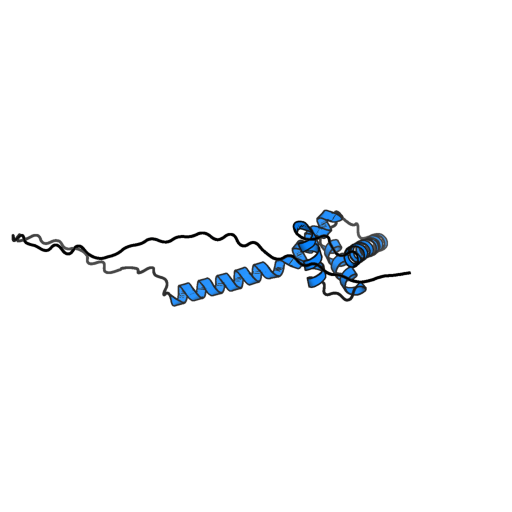1.00 95.94 92 TRP A O 1
ATOM 657 N N . HIS A 1 93 ? 10.305 -2.224 -4.272 1.00 95.38 93 HIS A N 1
ATOM 658 C CA . HIS A 1 93 ? 11.436 -1.847 -3.413 1.00 95.38 93 HIS A CA 1
ATOM 659 C C . HIS A 1 93 ? 11.544 -0.324 -3.230 1.00 95.38 93 HIS A C 1
ATOM 661 O O . HIS A 1 93 ? 12.590 0.276 -3.469 1.00 95.38 93 HIS A O 1
ATOM 667 N N . CYS A 1 94 ? 10.430 0.310 -2.858 1.00 94.50 94 CYS A N 1
ATOM 668 C CA . CYS A 1 94 ? 10.346 1.760 -2.692 1.00 94.50 94 CYS A CA 1
ATOM 669 C C . CYS A 1 94 ? 9.947 2.158 -1.268 1.00 94.50 94 CYS A C 1
ATOM 671 O O . CYS A 1 94 ? 9.323 1.376 -0.550 1.00 94.50 94 CYS A O 1
ATOM 673 N N . GLY A 1 95 ? 10.291 3.387 -0.874 1.00 95.00 95 GLY A N 1
ATOM 674 C CA . GLY A 1 95 ? 9.906 3.960 0.414 1.00 95.00 95 GLY A CA 1
ATOM 675 C C . GLY A 1 95 ? 8.408 4.304 0.531 1.00 95.00 95 GLY A C 1
ATOM 676 O O . GLY A 1 95 ? 7.688 4.371 -0.478 1.00 95.00 95 GLY A O 1
ATOM 677 N N . PRO A 1 96 ? 7.923 4.566 1.759 1.00 94.94 96 PRO A N 1
ATOM 678 C CA . PRO A 1 96 ? 6.501 4.768 2.045 1.00 94.94 96 PRO A CA 1
ATOM 679 C C . PRO A 1 96 ? 5.891 5.992 1.340 1.00 94.94 96 PRO A C 1
ATOM 681 O O . PRO A 1 96 ? 4.732 5.942 0.918 1.00 94.94 96 PRO A O 1
ATOM 684 N N . GLU A 1 97 ? 6.655 7.066 1.136 1.00 95.00 97 GLU A N 1
ATOM 685 C CA . GLU A 1 97 ? 6.226 8.263 0.400 1.00 95.00 97 GLU A CA 1
ATOM 686 C C . GLU A 1 97 ? 5.984 7.952 -1.079 1.00 95.00 97 GLU A C 1
ATOM 688 O O . GLU A 1 97 ? 5.012 8.423 -1.676 1.00 95.00 97 GLU A O 1
ATOM 693 N N . THR A 1 98 ? 6.846 7.127 -1.680 1.00 96.38 98 THR A N 1
ATOM 694 C CA . THR A 1 98 ? 6.698 6.701 -3.076 1.00 96.38 98 THR A CA 1
ATOM 695 C C . THR A 1 98 ? 5.465 5.819 -3.229 1.00 96.38 98 THR A C 1
ATOM 697 O O . THR A 1 98 ? 4.642 6.074 -4.108 1.00 96.38 98 THR A O 1
ATOM 700 N N . ALA A 1 99 ? 5.272 4.851 -2.330 1.00 97.69 99 ALA A N 1
ATOM 701 C CA . ALA A 1 99 ? 4.076 4.014 -2.307 1.00 97.69 99 ALA A CA 1
ATOM 702 C C . ALA A 1 99 ? 2.785 4.843 -2.165 1.00 97.69 99 ALA A C 1
ATOM 704 O O . ALA A 1 99 ? 1.817 4.621 -2.894 1.00 97.69 99 ALA A O 1
ATOM 705 N N . TRP A 1 100 ? 2.777 5.849 -1.285 1.00 97.38 100 TRP A N 1
ATOM 706 C CA . TRP A 1 100 ? 1.647 6.771 -1.151 1.00 97.38 100 TRP A CA 1
ATOM 707 C C . TRP A 1 100 ? 1.377 7.558 -2.440 1.00 97.38 100 TRP A C 1
ATOM 709 O O . TRP A 1 100 ? 0.237 7.611 -2.906 1.00 97.38 100 TRP A O 1
ATOM 719 N N . ARG A 1 101 ? 2.420 8.120 -3.066 1.00 98.00 101 ARG A N 1
ATOM 720 C CA . ARG A 1 101 ? 2.288 8.849 -4.337 1.00 98.00 101 ARG A CA 1
ATOM 721 C C .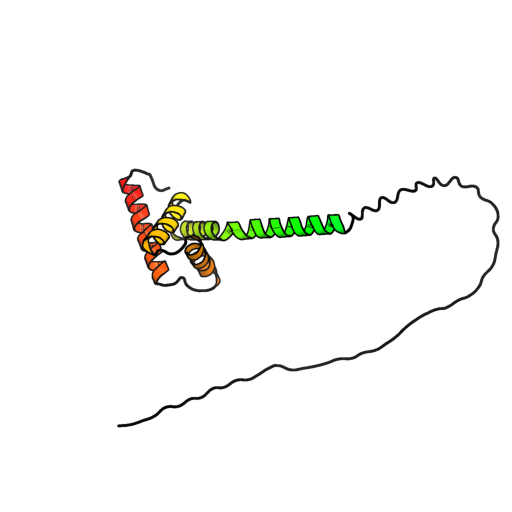 ARG A 1 101 ? 1.723 7.973 -5.452 1.00 98.00 101 ARG A C 1
ATOM 723 O O . ARG A 1 101 ? 0.899 8.456 -6.219 1.00 98.00 101 ARG A O 1
ATOM 730 N N . ILE A 1 102 ? 2.108 6.697 -5.520 1.00 98.44 102 ILE A N 1
ATOM 731 C CA . ILE A 1 102 ? 1.554 5.739 -6.491 1.00 98.44 102 ILE A CA 1
ATOM 732 C C . ILE A 1 102 ? 0.047 5.561 -6.282 1.00 98.44 102 ILE A C 1
ATOM 734 O O . ILE A 1 102 ? -0.706 5.594 -7.256 1.00 98.44 102 ILE A O 1
ATOM 738 N N . LEU A 1 103 ? -0.413 5.402 -5.036 1.00 98.06 103 LEU A N 1
ATOM 739 C CA . LEU A 1 103 ? -1.843 5.268 -4.731 1.00 98.06 103 LEU A CA 1
ATOM 740 C C . LEU A 1 103 ? -2.636 6.512 -5.146 1.00 98.06 103 LEU A C 1
ATOM 742 O O . LEU A 1 103 ? -3.688 6.390 -5.777 1.00 98.06 103 LEU A O 1
ATOM 746 N N . VAL A 1 104 ? -2.124 7.700 -4.816 1.00 97.94 104 VAL A N 1
ATOM 747 C CA . VAL A 1 104 ? -2.760 8.980 -5.161 1.00 97.94 104 VAL A CA 1
ATOM 748 C C . VAL A 1 104 ? -2.798 9.183 -6.676 1.00 97.94 104 VAL A C 1
ATOM 750 O O . VAL A 1 104 ? -3.857 9.486 -7.221 1.00 97.94 104 VAL A O 1
ATOM 753 N N . ASP A 1 105 ? -1.684 8.956 -7.371 1.00 98.44 105 ASP A N 1
ATOM 754 C CA . ASP A 1 105 ? -1.597 9.106 -8.825 1.00 98.44 105 ASP A CA 1
ATOM 755 C C . ASP A 1 105 ? -2.520 8.106 -9.547 1.00 98.44 105 ASP A C 1
ATOM 757 O O . ASP A 1 105 ? -3.274 8.488 -10.442 1.00 98.44 105 ASP A O 1
ATOM 761 N N . THR A 1 106 ? -2.570 6.849 -9.092 1.00 98.44 106 THR A N 1
ATOM 762 C CA . THR A 1 106 ? -3.524 5.847 -9.602 1.00 98.44 106 THR A CA 1
ATOM 763 C C . THR A 1 106 ? -4.968 6.315 -9.403 1.00 98.44 106 THR A C 1
ATOM 765 O O . THR A 1 106 ? -5.774 6.233 -10.330 1.00 98.44 106 THR A O 1
ATOM 768 N N . SER A 1 107 ? -5.304 6.826 -8.215 1.00 98.25 107 SER A N 1
ATOM 769 C CA . SER A 1 107 ? -6.647 7.320 -7.889 1.00 98.25 107 SER A CA 1
ATOM 770 C C . SER A 1 107 ? -7.074 8.466 -8.800 1.00 98.25 107 SER A C 1
ATOM 772 O O . SER A 1 107 ? -8.166 8.414 -9.361 1.00 98.25 107 SER A O 1
ATOM 774 N N . GLN A 1 108 ? -6.193 9.443 -9.023 1.00 98.06 108 GLN A N 1
ATOM 775 C CA . GLN A 1 108 ? -6.463 10.588 -9.892 1.00 98.06 108 GLN A CA 1
ATOM 776 C C . GLN A 1 108 ? -6.716 10.165 -11.344 1.00 98.06 108 GLN A C 1
ATOM 778 O O . GLN A 1 108 ? -7.658 10.643 -11.968 1.00 98.06 108 GLN A O 1
ATOM 783 N N . HIS A 1 109 ? -5.926 9.227 -11.872 1.00 97.88 109 HIS A N 1
ATOM 784 C CA . HIS A 1 109 ? -6.048 8.790 -13.267 1.00 97.88 109 HIS A CA 1
ATOM 785 C C . HIS A 1 109 ? -7.213 7.827 -13.512 1.00 97.88 109 HIS A C 1
ATOM 787 O O . HIS A 1 109 ? -7.706 7.724 -14.632 1.00 97.88 109 HIS A O 1
ATOM 793 N N . THR A 1 110 ? -7.640 7.091 -12.486 1.00 96.94 110 THR A N 1
ATOM 794 C CA . THR A 1 110 ? -8.737 6.113 -12.593 1.00 96.94 110 THR A CA 1
ATOM 795 C C . THR A 1 110 ? -10.053 6.635 -12.029 1.00 96.94 110 THR A C 1
ATOM 797 O O . THR A 1 110 ? -11.060 5.934 -12.102 1.00 96.94 110 THR A O 1
ATOM 800 N N . ASN A 1 111 ? -10.044 7.830 -11.426 1.00 97.00 111 ASN A N 1
ATOM 801 C CA . ASN A 1 111 ? -11.150 8.392 -10.652 1.00 97.00 111 ASN A CA 1
ATOM 802 C C . ASN A 1 111 ? -11.754 7.387 -9.644 1.00 97.00 111 ASN A C 1
ATOM 804 O O . ASN A 1 111 ? -12.955 7.375 -9.380 1.00 97.00 111 ASN A O 1
ATOM 808 N N . THR A 1 112 ? -10.919 6.494 -9.106 1.00 96.38 112 THR A N 1
ATOM 809 C CA . THR A 1 112 ? -11.310 5.473 -8.127 1.00 96.38 112 THR A CA 1
ATOM 810 C C . THR A 1 112 ? -10.788 5.881 -6.764 1.00 96.38 112 THR A C 1
ATOM 812 O O . THR A 1 112 ? -9.654 6.348 -6.643 1.00 96.38 112 THR A O 1
ATOM 815 N N . LYS A 1 113 ? -11.584 5.706 -5.707 1.00 96.19 113 LYS A N 1
ATOM 816 C CA . LYS A 1 113 ? -11.176 6.120 -4.359 1.00 96.19 113 LYS A CA 1
ATOM 817 C C . LYS A 1 113 ? -9.931 5.341 -3.921 1.00 96.19 113 LYS A C 1
ATOM 819 O O . LYS A 1 113 ? -9.895 4.119 -4.042 1.00 96.19 113 LYS A O 1
ATOM 824 N N . VAL A 1 114 ? -8.952 6.025 -3.319 1.00 96.56 114 VAL A N 1
ATOM 825 C CA . VAL A 1 114 ? -7.713 5.401 -2.799 1.00 96.56 114 VAL A CA 1
ATOM 826 C C . VAL A 1 114 ? -8.006 4.185 -1.915 1.00 96.56 114 VAL A C 1
ATOM 828 O O . VAL A 1 114 ? -7.350 3.158 -2.042 1.00 96.56 114 VAL A O 1
ATOM 831 N N . ARG A 1 115 ? -9.039 4.258 -1.067 1.00 94.31 115 ARG A N 1
ATOM 832 C CA . ARG A 1 115 ? -9.454 3.140 -0.204 1.00 94.31 115 ARG A CA 1
ATOM 833 C C . ARG A 1 115 ? -9.884 1.887 -0.985 1.00 94.31 115 ARG A C 1
ATOM 835 O O . ARG A 1 115 ? -9.671 0.776 -0.520 1.00 94.31 115 ARG A O 1
ATOM 842 N N . GLU A 1 116 ? -10.507 2.061 -2.151 1.00 95.88 116 GLU A N 1
ATOM 843 C CA . GLU A 1 116 ? -10.982 0.958 -2.995 1.00 95.88 116 GLU A CA 1
ATOM 844 C C . GLU A 1 116 ? -9.809 0.331 -3.743 1.00 95.88 116 GLU A C 1
ATOM 846 O O . GLU A 1 116 ? -9.679 -0.890 -3.765 1.00 95.88 116 GLU A O 1
ATOM 851 N N . ILE A 1 117 ? -8.899 1.164 -4.258 1.00 97.44 117 ILE A N 1
ATOM 852 C CA . ILE A 1 117 ? -7.616 0.716 -4.811 1.00 97.44 117 ILE A CA 1
ATOM 853 C C . ILE A 1 117 ? -6.837 -0.090 -3.766 1.00 97.44 117 ILE A C 1
ATOM 855 O O . ILE A 1 117 ? -6.381 -1.193 -4.060 1.00 97.44 117 ILE A O 1
ATOM 859 N N . ALA A 1 118 ? -6.731 0.426 -2.541 1.00 96.19 118 ALA A N 1
ATOM 860 C CA . ALA A 1 118 ? -6.042 -0.242 -1.446 1.00 96.19 118 ALA A CA 1
ATOM 861 C C . ALA A 1 118 ? -6.670 -1.602 -1.114 1.00 96.19 118 ALA A C 1
ATOM 863 O O . ALA A 1 118 ? -5.962 -2.600 -1.037 1.00 96.19 118 ALA A O 1
ATOM 864 N N . ALA A 1 119 ? -8.000 -1.676 -1.007 1.00 94.69 119 ALA A N 1
ATOM 865 C CA . ALA A 1 119 ? -8.695 -2.939 -0.769 1.00 94.69 119 ALA A CA 1
ATOM 866 C C . ALA A 1 119 ? -8.442 -3.969 -1.883 1.00 94.69 119 ALA A C 1
ATOM 868 O O . ALA A 1 119 ? -8.240 -5.149 -1.599 1.00 94.69 119 ALA A O 1
ATOM 869 N N . LEU A 1 120 ? -8.425 -3.534 -3.148 1.00 96.06 120 LEU A N 1
ATOM 870 C CA . LEU A 1 120 ? -8.121 -4.408 -4.282 1.00 96.06 120 LEU A CA 1
ATOM 871 C C . LEU A 1 120 ? -6.671 -4.906 -4.255 1.00 96.06 120 LEU A C 1
ATOM 873 O O . LEU A 1 120 ? -6.446 -6.088 -4.507 1.00 96.06 120 LEU A O 1
ATOM 877 N N . LEU A 1 121 ? -5.714 -4.029 -3.935 1.00 96.06 121 LEU A N 1
ATOM 878 C CA . LEU A 1 121 ? -4.295 -4.372 -3.805 1.00 96.06 121 LEU A CA 1
ATOM 879 C C . LEU A 1 121 ? -4.050 -5.365 -2.668 1.00 96.06 121 LEU A C 1
ATOM 881 O O . LEU A 1 121 ? -3.404 -6.384 -2.889 1.00 96.06 121 LEU A O 1
ATOM 885 N N . THR A 1 122 ? -4.607 -5.110 -1.484 1.00 94.06 122 THR A N 1
ATOM 886 C CA . THR A 1 122 ? -4.460 -5.998 -0.325 1.00 94.06 122 THR A CA 1
ATOM 887 C C . THR A 1 122 ? -5.084 -7.360 -0.600 1.00 94.06 122 THR A C 1
ATOM 889 O O . THR A 1 122 ? -4.418 -8.380 -0.445 1.00 94.06 122 THR A O 1
ATOM 892 N N . ARG A 1 123 ? -6.321 -7.399 -1.110 1.00 93.75 123 ARG A N 1
ATOM 893 C CA . ARG A 1 123 ? -7.010 -8.660 -1.423 1.00 93.75 123 ARG A CA 1
ATOM 894 C C . ARG A 1 123 ? -6.262 -9.508 -2.456 1.00 93.75 123 ARG A C 1
ATOM 896 O O . ARG A 1 123 ? -6.343 -10.736 -2.432 1.00 93.75 123 ARG A O 1
ATOM 903 N N . ALA A 1 124 ? -5.524 -8.864 -3.361 1.00 93.50 124 ALA A N 1
ATOM 904 C CA . ALA A 1 124 ? -4.748 -9.560 -4.378 1.00 93.50 124 ALA A CA 1
ATOM 905 C C . ALA A 1 124 ? -3.551 -10.348 -3.839 1.00 93.50 124 ALA A C 1
ATOM 907 O O . ALA A 1 124 ? -2.991 -11.156 -4.575 1.00 93.50 124 ALA A O 1
ATOM 908 N N . THR A 1 125 ? -3.191 -10.158 -2.569 1.00 91.25 125 THR A N 1
ATOM 909 C CA . THR A 1 125 ? -2.117 -10.917 -1.918 1.00 91.25 125 THR A CA 1
ATOM 910 C C . THR A 1 125 ? -2.545 -12.306 -1.446 1.00 91.25 125 THR A C 1
ATOM 912 O O . THR A 1 125 ? -1.679 -13.161 -1.290 1.00 91.25 125 THR A O 1
ATOM 915 N N . HIS A 1 126 ? -3.844 -12.551 -1.232 1.00 87.50 126 HIS A N 1
ATOM 916 C CA . HIS A 1 126 ? -4.322 -13.794 -0.611 1.00 87.50 126 HIS A CA 1
ATOM 917 C C . HIS A 1 126 ? -5.549 -14.442 -1.282 1.00 87.50 126 HIS A C 1
ATOM 919 O O . HIS A 1 126 ? -5.726 -15.644 -1.120 1.00 87.50 126 HIS A O 1
ATOM 925 N N . ASP A 1 127 ? -6.364 -13.714 -2.064 1.00 82.19 127 ASP A N 1
ATOM 926 C CA . ASP A 1 127 ? -7.614 -14.280 -2.615 1.00 82.19 127 ASP A CA 1
ATOM 927 C C . ASP A 1 127 ? -7.649 -14.369 -4.145 1.00 82.19 127 ASP A C 1
ATOM 929 O O . ASP A 1 127 ? -7.878 -15.429 -4.726 1.00 82.19 127 ASP A O 1
ATOM 933 N N . ARG A 1 128 ? -7.540 -13.217 -4.823 1.00 84.12 128 ARG A N 1
ATOM 934 C CA . ARG A 1 128 ? -7.888 -13.070 -6.246 1.00 84.12 128 ARG A CA 1
ATOM 935 C C . ARG A 1 128 ? -6.889 -12.163 -6.952 1.00 84.12 128 ARG A C 1
ATOM 937 O O . ARG A 1 128 ? -6.652 -11.072 -6.445 1.00 84.12 128 ARG A O 1
ATOM 944 N N . PRO A 1 129 ? -6.419 -12.502 -8.167 1.00 90.62 129 PRO A N 1
ATOM 945 C CA . PRO A 1 129 ? -5.525 -11.629 -8.921 1.00 90.62 129 PRO A CA 1
ATOM 946 C C . PRO A 1 129 ? -6.096 -10.215 -9.098 1.00 90.62 129 PRO A C 1
ATOM 948 O O . PRO A 1 129 ? -7.294 -10.023 -9.331 1.00 90.62 129 PRO A O 1
ATOM 951 N N . LEU A 1 130 ? -5.213 -9.218 -9.007 1.00 94.19 130 LEU A N 1
ATOM 952 C CA . LEU A 1 130 ? -5.567 -7.806 -9.152 1.00 94.19 130 LEU A CA 1
ATOM 953 C C . LEU A 1 130 ? -6.203 -7.559 -10.529 1.00 94.19 130 LEU A C 1
ATOM 955 O O . LEU A 1 130 ? -5.640 -8.042 -11.503 1.00 94.19 130 LEU A O 1
ATOM 959 N N . PRO A 1 131 ? -7.308 -6.805 -10.674 1.00 96.25 131 PRO A N 1
ATOM 960 C CA . PRO A 1 131 ? -7.904 -6.530 -11.982 1.00 96.25 131 PRO A CA 1
ATOM 961 C C . PRO A 1 131 ? -6.918 -5.901 -12.975 1.00 96.25 131 PRO A C 1
ATOM 963 O O . PRO A 1 131 ? -6.116 -5.042 -12.612 1.00 96.25 131 PRO A O 1
ATOM 966 N N . ASP A 1 132 ? -7.017 -6.281 -14.248 1.00 96.88 132 ASP A N 1
ATOM 967 C CA . ASP A 1 132 ? -6.108 -5.863 -15.323 1.00 96.88 132 ASP A CA 1
ATOM 968 C C . ASP A 1 132 ? -5.935 -4.347 -15.451 1.00 96.88 132 ASP A C 1
ATOM 970 O O . ASP A 1 132 ? -4.819 -3.851 -15.619 1.00 96.88 132 ASP A O 1
ATOM 974 N N . TRP A 1 133 ? -7.039 -3.602 -15.364 1.00 96.81 133 TRP A N 1
ATOM 975 C CA . TRP A 1 133 ? -7.020 -2.142 -15.428 1.00 96.81 133 TRP A CA 1
ATOM 976 C C . TRP A 1 133 ? -6.216 -1.544 -14.271 1.00 96.81 133 TRP A C 1
ATOM 978 O O . TRP A 1 133 ? -5.456 -0.603 -14.482 1.00 96.81 133 TRP A O 1
ATOM 988 N N . LEU A 1 134 ? -6.331 -2.128 -13.075 1.00 97.69 134 LEU A N 1
ATOM 989 C CA . LEU A 1 134 ? -5.653 -1.642 -11.885 1.00 97.69 134 LEU A CA 1
ATOM 990 C C . LEU A 1 134 ? -4.172 -2.018 -11.911 1.00 97.69 134 LEU A C 1
ATOM 992 O O . LEU A 1 134 ? -3.340 -1.172 -11.597 1.00 97.69 134 LEU A O 1
ATOM 996 N N . ARG A 1 135 ? -3.825 -3.228 -12.379 1.00 97.25 135 ARG A N 1
ATOM 997 C CA . ARG A 1 135 ? -2.421 -3.613 -12.624 1.00 97.25 135 ARG A CA 1
ATOM 998 C C . ARG A 1 135 ? -1.741 -2.603 -13.545 1.00 97.25 135 ARG A C 1
ATOM 1000 O O . ARG A 1 135 ? -0.704 -2.054 -13.189 1.00 97.25 135 ARG A O 1
ATOM 1007 N N . ARG A 1 136 ? -2.360 -2.297 -14.692 1.00 98.19 136 ARG A N 1
ATOM 1008 C CA . ARG A 1 136 ? -1.827 -1.309 -15.645 1.00 98.19 136 ARG A CA 1
ATOM 1009 C C . ARG A 1 136 ? -1.735 0.092 -15.044 1.00 98.19 136 ARG A C 1
ATOM 1011 O O . ARG A 1 136 ? -0.717 0.754 -15.226 1.00 98.19 136 ARG A O 1
ATOM 1018 N N . ALA A 1 137 ? -2.769 0.537 -14.332 1.00 98.12 137 ALA A N 1
ATOM 1019 C CA . ALA A 1 137 ? -2.801 1.867 -13.735 1.00 98.12 137 ALA A CA 1
ATOM 1020 C C . ALA A 1 137 ? -1.697 2.055 -12.683 1.00 98.12 137 ALA A C 1
ATOM 1022 O O . ALA A 1 137 ? -0.979 3.051 -12.743 1.00 98.12 137 ALA A O 1
ATOM 1023 N N . VAL A 1 138 ? -1.506 1.080 -11.788 1.00 97.94 138 VAL A N 1
ATOM 1024 C CA . VAL A 1 138 ? -0.470 1.127 -10.744 1.00 97.94 138 VAL A CA 1
ATOM 1025 C C . VAL A 1 138 ? 0.933 1.062 -11.354 1.00 97.94 138 VAL A C 1
ATOM 1027 O O . VAL A 1 138 ? 1.802 1.839 -10.961 1.00 97.94 138 VAL A O 1
ATOM 1030 N N . SER A 1 139 ? 1.161 0.216 -12.368 1.00 98.06 139 SER A N 1
ATOM 1031 C CA . SER A 1 139 ? 2.443 0.193 -13.089 1.00 98.06 139 SER A CA 1
ATOM 1032 C C . SER A 1 139 ? 2.743 1.526 -13.784 1.00 98.06 139 SER A C 1
ATOM 1034 O O . SER A 1 139 ? 3.865 2.024 -13.701 1.00 98.06 139 SER A O 1
ATOM 1036 N N . ALA A 1 140 ? 1.751 2.136 -14.438 1.00 98.06 140 ALA A N 1
ATOM 1037 C CA . ALA A 1 140 ? 1.916 3.438 -15.080 1.00 98.06 140 ALA A CA 1
ATOM 1038 C C . ALA A 1 140 ? 2.178 4.557 -14.055 1.00 98.06 140 ALA A C 1
ATOM 1040 O O . ALA A 1 140 ? 3.029 5.418 -14.287 1.00 98.06 140 ALA A O 1
ATOM 1041 N N . ALA A 1 141 ? 1.494 4.516 -12.909 1.00 98.06 141 ALA A N 1
ATOM 1042 C CA . ALA A 1 141 ? 1.706 5.443 -11.804 1.00 98.06 141 ALA A CA 1
ATOM 1043 C C . ALA A 1 141 ? 3.129 5.337 -11.239 1.00 98.06 141 ALA A C 1
ATOM 1045 O O . ALA A 1 141 ? 3.799 6.355 -11.089 1.00 98.06 141 ALA A O 1
ATOM 1046 N N . TYR A 1 142 ? 3.642 4.123 -11.015 1.00 97.69 142 TYR A N 1
ATOM 1047 C CA . TYR A 1 142 ? 5.027 3.909 -10.579 1.00 97.69 142 TYR A CA 1
ATOM 1048 C C . TYR A 1 142 ? 6.048 4.554 -11.528 1.00 97.69 142 TYR A C 1
ATOM 1050 O O . TYR A 1 142 ? 6.952 5.268 -11.081 1.00 97.69 142 TYR A O 1
ATOM 1058 N N . VAL A 1 143 ? 5.880 4.371 -12.842 1.00 97.31 143 VAL A N 1
ATOM 1059 C CA . VAL A 1 143 ? 6.771 4.970 -13.849 1.00 97.31 143 VAL A CA 1
ATOM 1060 C C . VAL A 1 143 ? 6.729 6.500 -13.789 1.00 97.31 143 VAL A C 1
ATOM 1062 O O . VAL A 1 143 ? 7.784 7.133 -13.769 1.00 97.31 143 VAL A O 1
ATOM 1065 N N . ARG A 1 144 ? 5.539 7.111 -13.704 1.00 96.62 144 ARG A N 1
ATOM 1066 C CA . ARG A 1 144 ? 5.404 8.574 -13.564 1.00 96.62 144 ARG A CA 1
ATOM 1067 C C . ARG A 1 144 ? 6.053 9.088 -12.281 1.00 96.62 144 ARG A C 1
ATOM 1069 O O . ARG A 1 144 ? 6.819 10.049 -12.310 1.00 96.62 144 ARG A O 1
ATOM 1076 N N . VAL A 1 145 ? 5.773 8.428 -11.160 1.00 96.44 145 VAL A N 1
ATOM 1077 C CA . VAL A 1 145 ? 6.222 8.829 -9.823 1.00 96.44 145 VAL A CA 1
ATOM 1078 C C . VAL A 1 145 ? 7.746 8.795 -9.707 1.00 96.44 145 VAL A C 1
ATOM 1080 O O . VAL A 1 145 ? 8.336 9.744 -9.180 1.00 96.44 145 VAL A O 1
ATOM 1083 N N . THR A 1 146 ? 8.376 7.734 -10.214 1.00 94.00 146 THR A N 1
ATOM 1084 C CA . THR A 1 146 ? 9.837 7.556 -10.181 1.00 94.00 146 THR A CA 1
ATOM 1085 C C . THR A 1 146 ? 10.560 8.435 -11.191 1.00 94.00 146 THR A C 1
ATOM 1087 O O . THR A 1 146 ? 11.621 8.972 -10.875 1.00 94.00 146 THR A O 1
ATOM 1090 N N . ARG A 1 147 ? 9.977 8.655 -12.375 1.00 93.19 147 ARG A N 1
ATOM 1091 C CA . ARG A 1 147 ? 10.496 9.623 -13.345 1.00 93.19 147 ARG A CA 1
ATOM 1092 C C . ARG A 1 147 ? 10.524 11.033 -12.756 1.00 93.19 147 ARG A C 1
ATOM 1094 O O . ARG A 1 147 ? 11.582 11.652 -12.744 1.00 93.19 147 ARG A O 1
ATOM 1101 N N . ALA A 1 148 ? 9.412 11.477 -12.173 1.00 90.00 148 ALA A N 1
ATOM 1102 C CA . ALA A 1 148 ? 9.335 12.783 -11.524 1.00 90.00 148 ALA A CA 1
ATOM 1103 C C . ALA A 1 148 ? 10.331 12.918 -10.355 1.00 90.00 148 ALA A C 1
ATOM 1105 O O . ALA A 1 148 ? 10.896 13.983 -10.147 1.00 90.00 148 ALA A O 1
ATOM 1106 N N . ALA A 1 149 ? 10.594 11.845 -9.596 1.00 85.69 149 ALA A N 1
ATOM 1107 C CA . ALA A 1 149 ? 11.588 11.882 -8.517 1.00 85.69 149 ALA A CA 1
ATOM 1108 C C . ALA A 1 149 ? 13.018 12.118 -9.040 1.00 85.69 149 ALA A C 1
ATOM 1110 O O . ALA A 1 149 ? 13.752 12.924 -8.471 1.00 85.69 149 ALA A O 1
ATOM 1111 N N . ARG A 1 150 ? 13.386 11.467 -10.154 1.00 85.06 150 ARG A N 1
ATOM 1112 C CA . ARG A 1 150 ? 14.690 11.652 -10.817 1.00 85.06 150 ARG A CA 1
ATOM 1113 C C . ARG A 1 150 ? 14.847 13.057 -11.390 1.00 85.06 150 ARG A C 1
ATOM 1115 O O . ARG A 1 150 ? 15.909 13.649 -11.247 1.00 85.06 150 ARG A O 1
ATOM 1122 N N . GLU A 1 151 ? 13.791 13.580 -12.007 1.00 85.19 151 GLU A N 1
ATOM 1123 C CA . GLU A 1 151 ? 13.767 14.938 -12.567 1.00 85.19 151 GLU A CA 1
ATOM 1124 C C . GLU A 1 151 ? 13.877 16.011 -11.466 1.00 85.19 151 GLU A C 1
ATOM 1126 O O . GLU A 1 151 ? 14.511 17.039 -11.675 1.00 85.19 151 GLU A O 1
ATOM 1131 N N . ASN A 1 152 ? 13.354 15.736 -10.266 1.00 80.25 152 ASN A N 1
ATOM 1132 C CA . ASN A 1 152 ? 13.374 16.658 -9.125 1.00 80.25 152 ASN A CA 1
ATOM 1133 C C . ASN A 1 152 ? 14.602 16.509 -8.201 1.00 80.25 152 ASN A C 1
ATOM 1135 O O . ASN A 1 152 ? 14.633 17.123 -7.136 1.00 80.25 152 ASN A O 1
ATOM 1139 N N . GLY A 1 153 ? 15.597 15.681 -8.548 1.00 69.62 153 GLY A N 1
ATOM 1140 C CA . GLY A 1 153 ? 16.822 15.505 -7.749 1.00 69.62 153 GLY A CA 1
ATOM 1141 C C . GLY A 1 153 ? 16.630 14.838 -6.375 1.00 69.62 153 GLY A C 1
ATOM 1142 O O . GLY A 1 153 ? 17.559 14.806 -5.569 1.00 69.62 153 GLY A O 1
ATOM 1143 N N . LEU A 1 154 ? 15.447 14.283 -6.095 1.00 63.81 154 LEU A N 1
ATOM 1144 C CA . LEU A 1 154 ? 15.146 13.552 -4.864 1.00 63.81 154 LEU A CA 1
ATOM 1145 C C . LEU A 1 154 ? 15.601 12.101 -5.039 1.00 63.81 154 LEU A C 1
ATOM 1147 O O . LEU A 1 154 ? 14.971 11.319 -5.754 1.00 63.81 154 LEU A O 1
ATOM 1151 N N . SER A 1 155 ? 16.724 11.753 -4.408 1.00 51.91 155 SER A N 1
ATOM 1152 C CA . SER A 1 155 ? 17.265 10.393 -4.419 1.00 51.91 155 SER A CA 1
ATOM 1153 C C . SER A 1 155 ? 16.222 9.420 -3.865 1.00 51.91 155 SER A C 1
ATOM 1155 O O . SER A 1 155 ? 15.869 9.479 -2.689 1.00 51.91 155 SER A O 1
ATOM 1157 N N . ALA A 1 156 ? 15.698 8.555 -4.735 1.00 49.53 156 ALA A N 1
ATOM 1158 C CA . ALA A 1 156 ? 14.782 7.489 -4.364 1.00 49.53 156 ALA A CA 1
ATOM 1159 C C . ALA A 1 156 ? 15.561 6.432 -3.569 1.00 49.53 156 ALA A C 1
ATOM 1161 O O . ALA A 1 156 ? 16.254 5.598 -4.155 1.00 49.53 156 ALA A O 1
ATOM 1162 N N . ARG A 1 157 ? 15.485 6.503 -2.243 1.00 45.53 157 ARG A N 1
ATOM 1163 C CA . ARG A 1 157 ? 15.870 5.429 -1.328 1.00 45.53 157 ARG A CA 1
ATOM 1164 C C . ARG A 1 157 ? 14.732 5.186 -0.356 1.00 45.53 157 ARG A C 1
ATOM 1166 O O . ARG A 1 157 ? 14.163 6.189 0.122 1.00 45.53 157 ARG A O 1
#

Foldseek 3Di:
DDDDDDDDDDDDDDDDDDDDDDDDDDDDDDDDDDDDDDDDDDDPPDPPPDPPPVPPPVVNVVVVVVVVVVVVVVVVVPVQLVLLLVLVCVVPVFDSVLSVQLLVQLCVVVVNDSSVLSNLSNCCVPPDPRDPSSVVSSVVSSVVSVVVCVVVVNPTD